Protein AF-A0A7J3DQ60-F1 (afdb_monomer_lite)

Secondary structure (DSSP, 8-state):
--HHHHHIIIIIITSHHHHHHHHHHS-HHHHHHHHHHHHHHHHHHHHHH-HHHHHHHHHTT--GGG--SHHHHHHHSPPP-TTTTGGGS-HHHHHGGGGGG------BPPTTSS-B-

Radius of gyration: 18.1 Å; chains: 1; bounding box: 34×35×48 Å

Structure (mmCIF, N/CA/C/O backbone):
data_AF-A0A7J3DQ60-F1
#
_entry.id   AF-A0A7J3DQ60-F1
#
loop_
_atom_site.group_PDB
_atom_site.id
_atom_site.type_symbol
_atom_site.label_atom_id
_atom_site.label_alt_id
_atom_site.label_comp_id
_atom_site.label_asym_id
_atom_site.label_entity_id
_atom_site.label_seq_id
_atom_site.pdbx_PDB_ins_code
_atom_site.Cartn_x
_atom_site.Cartn_y
_atom_site.Cartn_z
_atom_site.occupancy
_atom_site.B_iso_or_equiv
_atom_site.auth_seq_id
_atom_site.auth_comp_id
_atom_site.auth_asym_id
_atom_site.auth_atom_id
_atom_site.pdbx_PDB_model_num
ATOM 1 N N . MET A 1 1 ? -6.249 -5.459 -17.990 1.00 48.09 1 MET A N 1
ATOM 2 C CA . MET A 1 1 ? -4.781 -5.595 -17.837 1.00 48.09 1 MET A CA 1
ATOM 3 C C . MET A 1 1 ? -4.349 -7.059 -17.625 1.00 48.09 1 MET A C 1
ATOM 5 O O . MET A 1 1 ? -3.419 -7.307 -16.880 1.00 48.09 1 MET A O 1
ATOM 9 N N . HIS A 1 2 ? -4.971 -8.037 -18.306 1.00 51.03 2 HIS A N 1
ATOM 10 C CA . HIS A 1 2 ? -4.718 -9.472 -18.049 1.00 51.03 2 HIS A CA 1
ATOM 11 C C . HIS A 1 2 ? -3.780 -10.166 -19.053 1.00 51.03 2 HIS A C 1
ATOM 13 O O . HIS A 1 2 ? -3.148 -11.154 -18.706 1.00 51.03 2 HIS A O 1
ATOM 19 N N . LYS A 1 3 ? -3.661 -9.683 -20.300 1.00 46.00 3 LYS A N 1
ATOM 20 C CA . LYS A 1 3 ? -2.925 -10.419 -21.350 1.00 46.00 3 LYS A CA 1
ATOM 21 C C . LYS A 1 3 ? -1.410 -10.171 -21.349 1.00 46.00 3 LYS A C 1
ATOM 23 O O . LYS A 1 3 ? -0.644 -11.102 -21.561 1.00 46.00 3 LYS A O 1
ATOM 28 N N . ILE A 1 4 ? -0.972 -8.938 -21.074 1.00 52.66 4 ILE A N 1
ATOM 29 C CA . ILE A 1 4 ? 0.461 -8.581 -21.048 1.00 52.66 4 ILE A CA 1
ATOM 30 C C . ILE A 1 4 ? 1.143 -9.133 -19.784 1.00 52.66 4 ILE A C 1
ATOM 32 O O . ILE A 1 4 ? 2.265 -9.628 -19.868 1.00 52.66 4 ILE A O 1
ATOM 36 N N . SER A 1 5 ? 0.454 -9.137 -18.633 1.00 60.91 5 SER A N 1
ATOM 37 C CA . SER A 1 5 ? 0.991 -9.752 -17.410 1.00 60.91 5 SER A CA 1
ATOM 38 C C . SER A 1 5 ? 1.067 -11.277 -17.517 1.00 60.91 5 SER A C 1
ATOM 40 O O . SER A 1 5 ? 1.994 -11.865 -16.974 1.00 60.91 5 SER A O 1
ATOM 42 N N . ALA A 1 6 ? 0.171 -11.914 -18.280 1.00 65.62 6 ALA A N 1
ATOM 43 C CA . ALA A 1 6 ? 0.198 -13.359 -18.490 1.00 65.62 6 ALA A CA 1
ATOM 44 C C . ALA A 1 6 ? 1.451 -13.823 -19.246 1.00 65.62 6 ALA A C 1
ATOM 46 O O . ALA A 1 6 ? 2.029 -14.838 -18.883 1.00 65.62 6 ALA A O 1
ATOM 47 N N . ILE A 1 7 ? 1.918 -13.082 -20.257 1.00 70.62 7 ILE A N 1
ATOM 48 C CA . ILE A 1 7 ? 3.159 -13.432 -20.973 1.00 70.62 7 ILE A CA 1
ATOM 49 C C . ILE A 1 7 ? 4.368 -13.267 -20.048 1.00 70.62 7 ILE A C 1
ATOM 51 O O . ILE A 1 7 ? 5.217 -14.151 -19.977 1.00 70.62 7 ILE A O 1
ATOM 55 N N . PHE A 1 8 ? 4.424 -12.167 -19.296 1.00 77.25 8 PHE A N 1
ATOM 56 C CA . PHE A 1 8 ? 5.483 -11.931 -18.317 1.00 77.25 8 PHE A CA 1
ATOM 57 C C . PHE A 1 8 ? 5.534 -13.044 -17.257 1.00 77.25 8 PHE A C 1
ATOM 59 O O . PHE A 1 8 ? 6.582 -13.654 -17.033 1.00 77.25 8 PHE A O 1
ATOM 66 N N . GLN A 1 9 ? 4.381 -13.377 -16.679 1.00 79.00 9 GLN A N 1
ATOM 67 C CA . GLN A 1 9 ? 4.252 -14.420 -15.670 1.00 79.00 9 GLN A CA 1
ATOM 68 C C . GLN A 1 9 ? 4.607 -15.803 -16.232 1.00 79.00 9 GLN A C 1
ATOM 70 O O . GLN A 1 9 ? 5.423 -16.523 -15.659 1.00 79.00 9 GLN A O 1
ATOM 75 N N . ASN A 1 10 ? 4.043 -16.162 -17.386 1.00 84.75 10 ASN A N 1
ATOM 76 C CA . ASN A 1 10 ? 4.150 -17.511 -17.936 1.00 84.75 10 ASN A CA 1
ATOM 77 C C . ASN A 1 10 ? 5.476 -17.773 -18.652 1.00 84.75 10 ASN A C 1
ATOM 79 O O . ASN A 1 10 ? 5.830 -18.937 -18.839 1.00 84.75 10 ASN A O 1
ATOM 83 N N . PHE A 1 11 ? 6.216 -16.738 -19.059 1.00 86.50 11 PHE A N 1
ATOM 84 C CA . PHE A 1 11 ? 7.459 -16.903 -19.817 1.00 86.50 11 PHE A CA 1
ATOM 85 C C . PHE A 1 11 ? 8.722 -16.487 -19.057 1.00 86.50 11 PHE A C 1
ATOM 87 O O . PHE A 1 11 ? 9.756 -17.150 -19.201 1.00 86.50 11 PHE A O 1
ATOM 94 N N . ILE A 1 12 ? 8.660 -15.392 -18.290 1.00 85.62 12 ILE A N 1
ATOM 95 C CA . ILE A 1 12 ? 9.815 -14.837 -17.571 1.00 85.62 12 ILE A CA 1
ATOM 96 C C . ILE A 1 12 ? 9.841 -15.364 -16.138 1.00 85.62 12 ILE A C 1
ATOM 98 O O . ILE A 1 12 ? 10.838 -15.960 -15.741 1.00 85.62 12 ILE A O 1
ATOM 102 N N . ILE A 1 13 ? 8.750 -15.194 -15.384 1.00 88.94 13 ILE A N 1
ATOM 103 C CA . ILE A 1 13 ? 8.695 -15.573 -13.961 1.00 88.94 13 ILE A CA 1
ATOM 104 C C . ILE A 1 13 ? 8.625 -17.092 -13.766 1.00 88.94 13 ILE A C 1
ATOM 106 O O . ILE A 1 13 ? 9.232 -17.619 -12.838 1.00 88.94 13 ILE A O 1
ATOM 110 N N . SER A 1 14 ? 7.961 -17.814 -14.671 1.00 91.00 14 SER A N 1
ATOM 111 C CA . SER A 1 14 ? 7.824 -19.278 -14.621 1.00 91.00 14 SER A CA 1
ATOM 112 C C . SER A 1 14 ? 9.147 -20.052 -14.687 1.00 91.00 14 SER A C 1
ATOM 114 O O . SER A 1 14 ? 9.188 -21.227 -14.323 1.00 91.00 14 SER A O 1
ATOM 116 N N . ASN A 1 15 ? 10.234 -19.426 -15.151 1.00 95.31 15 ASN A N 1
ATOM 117 C CA . ASN A 1 15 ? 11.551 -20.045 -15.215 1.00 95.31 15 ASN A CA 1
ATOM 118 C C . ASN A 1 15 ? 12.548 -19.284 -14.323 1.00 95.31 15 ASN A C 1
ATOM 120 O O . ASN A 1 15 ? 12.871 -18.134 -14.624 1.00 95.31 15 ASN A O 1
ATOM 124 N N . PRO A 1 16 ? 13.134 -19.922 -13.293 1.00 94.06 16 PRO A N 1
ATOM 125 C CA . PRO A 1 16 ? 13.966 -19.228 -12.312 1.00 94.06 16 PRO A CA 1
ATOM 126 C C . PRO A 1 16 ? 15.223 -18.601 -12.925 1.00 94.06 16 PRO A C 1
ATOM 128 O O . PRO A 1 16 ? 15.628 -17.520 -12.508 1.00 94.06 16 PRO A O 1
ATOM 131 N N . LYS A 1 17 ? 15.824 -19.212 -13.957 1.00 95.62 17 LYS A N 1
ATOM 132 C CA . LYS A 1 17 ? 16.999 -18.631 -14.630 1.00 95.62 17 LYS A CA 1
ATOM 133 C C . LYS A 1 17 ? 16.633 -17.343 -15.366 1.00 95.62 17 LYS A C 1
ATOM 135 O O . LYS A 1 17 ? 17.369 -16.364 -15.280 1.00 95.62 17 LYS A O 1
ATOM 140 N N . ARG A 1 18 ? 15.490 -17.335 -16.060 1.00 94.62 18 ARG A N 1
ATOM 141 C CA . ARG A 1 18 ? 14.984 -16.148 -16.768 1.00 94.62 18 ARG A CA 1
ATOM 142 C C . ARG A 1 18 ? 14.557 -15.061 -15.797 1.00 94.62 18 ARG A C 1
ATOM 144 O O . ARG A 1 18 ? 14.910 -13.910 -16.020 1.00 94.62 18 ARG A O 1
ATOM 151 N N . ALA A 1 19 ? 13.867 -15.428 -14.719 1.00 93.56 19 ALA A N 1
ATOM 152 C CA . ALA A 1 19 ? 13.474 -14.503 -13.668 1.00 93.56 19 ALA A CA 1
ATOM 153 C C . ALA A 1 19 ? 14.705 -13.832 -13.048 1.00 93.56 19 ALA A C 1
ATOM 155 O O . ALA A 1 19 ? 14.799 -12.612 -13.055 1.00 93.56 19 ALA A O 1
ATOM 156 N N . ILE A 1 20 ? 15.698 -14.608 -12.599 1.00 94.88 20 ILE A N 1
ATOM 157 C CA . ILE A 1 20 ? 16.928 -14.064 -12.004 1.00 94.88 20 ILE A CA 1
ATOM 158 C C . ILE A 1 20 ? 17.661 -13.151 -12.988 1.00 94.88 20 ILE A C 1
ATOM 160 O O . ILE A 1 20 ? 18.091 -12.065 -12.601 1.00 94.88 20 ILE A O 1
ATOM 164 N N . TRP A 1 21 ? 17.804 -13.575 -14.246 1.00 95.38 21 TRP A N 1
ATOM 165 C CA . TRP A 1 21 ? 18.428 -12.752 -15.279 1.00 95.38 21 TRP A CA 1
ATOM 166 C C . TRP A 1 21 ? 17.668 -11.435 -15.468 1.00 95.38 21 TRP A C 1
ATOM 168 O O . TRP A 1 21 ? 18.258 -10.370 -15.339 1.00 95.38 21 TRP A O 1
ATOM 178 N N . PHE A 1 22 ? 16.350 -11.495 -15.660 1.00 93.56 22 PHE A N 1
ATOM 179 C CA . PHE A 1 22 ? 15.498 -10.321 -15.829 1.00 93.56 22 PHE A CA 1
ATOM 180 C C . PHE A 1 22 ? 15.605 -9.357 -14.642 1.00 93.56 22 PHE A C 1
ATOM 182 O O . PHE A 1 22 ? 15.833 -8.164 -14.837 1.00 93.56 22 PHE A O 1
ATOM 189 N N . MET A 1 23 ? 15.507 -9.878 -13.413 1.00 92.62 23 MET A N 1
ATOM 190 C CA . MET A 1 23 ? 15.595 -9.077 -12.190 1.00 92.62 23 MET A CA 1
ATOM 191 C C . MET A 1 23 ? 16.942 -8.351 -12.073 1.00 92.62 23 MET A C 1
ATOM 193 O O . MET A 1 23 ? 16.979 -7.200 -11.649 1.00 92.62 23 MET A O 1
ATOM 197 N N . LYS A 1 24 ? 18.042 -9.003 -12.472 1.00 94.44 24 LYS A N 1
ATOM 198 C CA . LYS A 1 24 ? 19.400 -8.439 -12.404 1.00 94.44 24 LYS A CA 1
ATOM 199 C C . LYS A 1 24 ? 19.743 -7.507 -13.564 1.00 94.44 24 LYS A C 1
ATOM 201 O O . LYS A 1 24 ? 20.577 -6.625 -13.397 1.00 94.44 24 LYS A O 1
ATOM 206 N N . SER A 1 25 ? 19.158 -7.727 -14.738 1.00 95.00 25 SER A N 1
ATOM 207 C CA . SER A 1 25 ? 19.510 -6.994 -15.958 1.00 95.00 25 SER A CA 1
ATOM 208 C C . SER A 1 25 ? 18.738 -5.691 -16.133 1.00 95.00 25 SER A C 1
ATOM 210 O O . SER A 1 25 ? 19.174 -4.833 -16.898 1.00 95.00 25 SER A O 1
ATOM 212 N N . MET A 1 26 ? 17.604 -5.524 -15.452 1.00 94.75 26 MET A N 1
ATOM 213 C CA . MET A 1 26 ? 16.827 -4.294 -15.556 1.00 94.75 26 MET A CA 1
ATOM 214 C C . MET A 1 26 ? 17.475 -3.144 -14.772 1.00 94.75 26 MET A C 1
ATOM 216 O O . MET A 1 26 ? 17.825 -3.325 -13.603 1.00 94.75 26 MET A O 1
ATOM 220 N N . PRO A 1 27 ? 17.604 -1.946 -15.372 1.00 96.56 27 PRO A N 1
ATOM 221 C CA . PRO A 1 27 ? 18.167 -0.787 -14.688 1.00 96.56 27 PRO A CA 1
ATOM 222 C C . PRO A 1 27 ? 17.243 -0.302 -13.562 1.00 96.56 27 PRO A C 1
ATOM 224 O O . PRO A 1 27 ? 16.027 -0.489 -13.617 1.00 96.56 27 PRO A O 1
ATOM 227 N N . ALA A 1 28 ? 17.798 0.400 -12.571 1.00 95.56 28 ALA A N 1
ATOM 228 C CA . ALA A 1 28 ? 17.032 0.945 -11.444 1.00 95.56 28 ALA A CA 1
ATOM 229 C C . ALA A 1 28 ? 15.825 1.797 -11.888 1.00 95.56 28 ALA A C 1
ATOM 231 O O . ALA A 1 28 ? 14.725 1.637 -11.364 1.00 95.56 28 ALA A O 1
ATOM 232 N N . SER A 1 29 ? 15.991 2.615 -12.932 1.00 96.88 29 SER A N 1
ATOM 233 C CA . SER A 1 29 ? 14.930 3.468 -13.487 1.00 96.88 29 SER A CA 1
ATOM 234 C C . SER A 1 29 ? 13.713 2.688 -14.000 1.00 96.88 29 SER A C 1
ATOM 236 O O . SER A 1 29 ? 12.583 3.179 -13.935 1.00 96.88 29 SER A O 1
ATOM 238 N N . PHE A 1 30 ? 13.913 1.457 -14.485 1.00 95.25 30 PHE A N 1
ATOM 239 C CA . PHE A 1 30 ? 12.812 0.575 -14.863 1.00 95.25 30 PHE A CA 1
ATOM 240 C C . PHE A 1 30 ? 11.972 0.216 -13.633 1.00 95.25 30 PHE A C 1
ATOM 242 O O . PHE A 1 30 ? 10.750 0.375 -13.661 1.00 95.25 30 PHE A O 1
ATOM 249 N N . TRP A 1 31 ? 12.624 -0.207 -12.548 1.00 93.81 31 TRP A N 1
ATOM 250 C CA . TRP A 1 31 ? 11.966 -0.583 -11.296 1.00 93.81 31 TRP A CA 1
ATOM 251 C C . TRP A 1 31 ? 11.281 0.596 -10.624 1.00 93.81 31 TRP A C 1
ATOM 253 O O . TRP A 1 31 ? 10.141 0.464 -10.195 1.00 93.81 31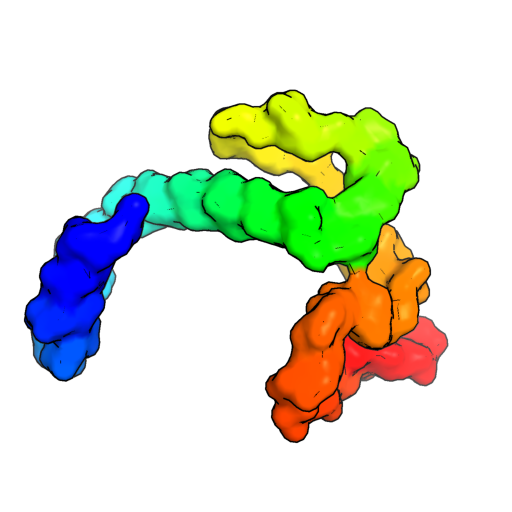 TRP A O 1
ATOM 263 N N . GLU A 1 32 ? 11.910 1.768 -10.609 1.00 95.75 32 GLU A N 1
ATOM 264 C CA . GLU A 1 32 ? 11.291 2.992 -10.098 1.00 95.75 32 GLU A CA 1
ATOM 265 C C . GLU A 1 32 ? 9.984 3.303 -10.827 1.00 95.75 32 GLU A C 1
ATOM 267 O O . GLU A 1 32 ? 8.967 3.582 -10.192 1.00 95.75 32 GLU A O 1
ATOM 272 N N . LYS A 1 33 ? 9.968 3.194 -12.161 1.00 94.88 33 LYS A N 1
ATOM 273 C CA . LYS A 1 33 ? 8.749 3.405 -12.948 1.00 94.88 33 LYS A CA 1
ATOM 274 C C . LYS A 1 33 ? 7.661 2.384 -12.606 1.00 94.88 33 LYS A C 1
ATOM 276 O O . LYS A 1 33 ? 6.500 2.774 -12.471 1.00 94.88 33 LYS A O 1
ATOM 281 N N . GLN A 1 34 ? 8.014 1.104 -12.454 1.00 93.56 34 GLN A N 1
ATOM 282 C CA . GLN A 1 34 ? 7.046 0.079 -12.044 1.00 93.56 34 GLN A CA 1
ATOM 283 C C . GLN A 1 34 ? 6.525 0.329 -10.625 1.00 93.56 34 GLN A C 1
ATOM 285 O O . GLN A 1 34 ? 5.319 0.264 -10.409 1.00 93.56 34 GLN A O 1
ATOM 290 N N . ASN A 1 35 ? 7.397 0.702 -9.687 1.00 94.56 35 ASN A N 1
ATOM 291 C CA . ASN A 1 35 ? 7.039 0.979 -8.297 1.00 94.56 35 ASN A CA 1
ATOM 292 C C . ASN A 1 35 ? 6.066 2.155 -8.183 1.00 94.56 35 ASN A C 1
ATOM 294 O O . ASN A 1 35 ? 5.077 2.058 -7.464 1.00 94.56 35 ASN A O 1
ATOM 298 N N . LYS A 1 36 ? 6.293 3.244 -8.931 1.00 96.81 36 LYS A N 1
ATOM 299 C CA . LYS A 1 36 ? 5.375 4.396 -8.957 1.00 96.81 36 LYS A CA 1
ATOM 300 C C . LYS A 1 36 ? 3.982 4.004 -9.459 1.00 96.81 36 LYS A C 1
ATOM 302 O O . LYS A 1 36 ? 2.981 4.445 -8.903 1.00 96.81 36 LYS A O 1
ATOM 307 N N . LYS A 1 37 ? 3.913 3.150 -10.487 1.00 95.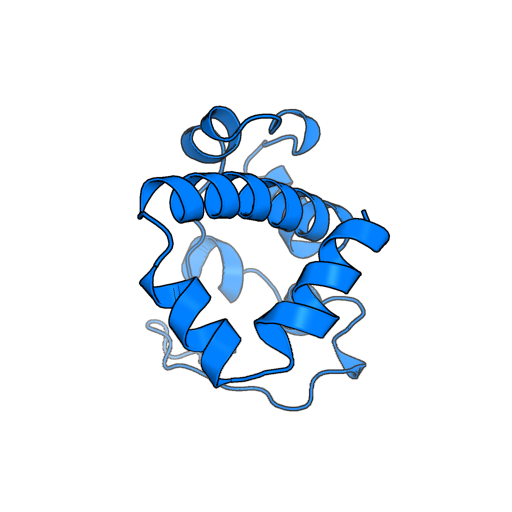94 37 LYS A N 1
ATOM 308 C CA . LYS A 1 37 ? 2.642 2.626 -11.005 1.00 95.94 37 LYS A CA 1
ATOM 309 C C . LYS A 1 37 ? 1.952 1.722 -9.982 1.00 95.94 37 LYS A C 1
ATOM 311 O O . LYS A 1 37 ? 0.770 1.908 -9.712 1.00 95.94 37 LYS A O 1
ATOM 316 N N . LEU A 1 38 ? 2.704 0.792 -9.393 1.00 95.62 38 LEU A N 1
ATOM 317 C CA . LEU A 1 38 ? 2.199 -0.149 -8.399 1.00 95.62 38 LEU A CA 1
ATOM 318 C C . LEU A 1 38 ? 1.678 0.569 -7.149 1.00 95.62 38 LEU A C 1
ATOM 320 O O . LEU A 1 38 ? 0.617 0.215 -6.652 1.00 95.62 38 LEU A O 1
ATOM 324 N N . ALA A 1 39 ? 2.371 1.607 -6.674 1.00 96.38 39 ALA A N 1
ATOM 325 C CA . ALA A 1 39 ? 1.941 2.394 -5.520 1.00 96.38 39 ALA A CA 1
ATOM 326 C C . ALA A 1 39 ? 0.540 2.998 -5.719 1.00 96.38 39 ALA A C 1
ATOM 328 O O . ALA A 1 39 ? -0.305 2.899 -4.831 1.00 96.38 39 ALA A O 1
ATOM 329 N N . LEU A 1 40 ? 0.264 3.565 -6.899 1.00 97.50 40 LEU A N 1
ATOM 330 C CA . LEU A 1 40 ? -1.054 4.117 -7.230 1.00 97.50 40 LEU A CA 1
ATOM 331 C C . LEU A 1 40 ? -2.126 3.030 -7.382 1.00 97.50 40 LEU A C 1
ATOM 333 O O . LEU A 1 40 ? -3.262 3.224 -6.951 1.00 97.50 40 LEU A O 1
ATOM 337 N N . GLU A 1 41 ? -1.778 1.889 -7.983 1.00 96.25 41 GLU A N 1
ATOM 338 C CA . GLU A 1 41 ? -2.690 0.748 -8.129 1.00 96.25 41 GLU A CA 1
ATOM 339 C C . GLU A 1 41 ? -3.097 0.183 -6.763 1.00 96.25 41 GLU A C 1
ATOM 341 O O . GLU A 1 41 ? -4.291 0.078 -6.484 1.00 96.25 41 GLU A O 1
ATOM 346 N N . VAL A 1 42 ? -2.124 -0.081 -5.887 1.00 95.25 42 VAL A N 1
ATOM 347 C CA . VAL A 1 42 ? -2.359 -0.580 -4.525 1.00 95.25 42 VAL A CA 1
ATOM 348 C C . VAL A 1 42 ? -3.125 0.441 -3.691 1.00 95.25 42 VAL A C 1
ATOM 350 O O . VAL A 1 42 ? -4.043 0.068 -2.969 1.00 95.25 42 VAL A O 1
ATOM 353 N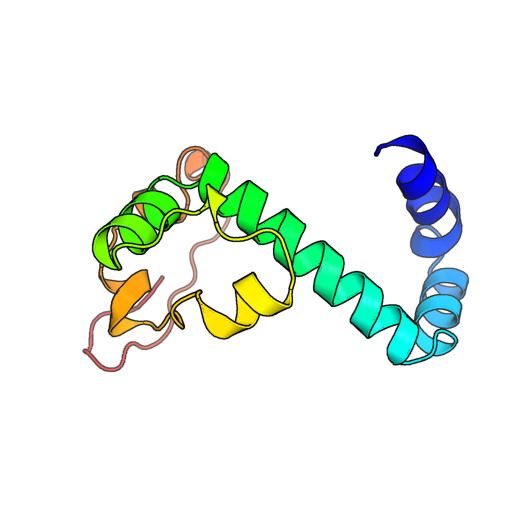 N . PHE A 1 43 ? -2.815 1.735 -3.808 1.00 96.50 43 PHE A N 1
ATOM 354 C CA . PHE A 1 43 ? -3.581 2.783 -3.130 1.00 96.50 43 PHE A CA 1
ATOM 355 C C . PHE A 1 43 ? -5.053 2.775 -3.539 1.00 96.50 43 PHE A C 1
ATOM 357 O O . PHE A 1 43 ? -5.948 2.838 -2.693 1.00 96.50 43 PHE A O 1
ATOM 364 N N . LYS A 1 44 ? -5.316 2.685 -4.845 1.00 95.19 44 LYS A N 1
ATOM 365 C CA . LYS A 1 44 ? -6.678 2.629 -5.366 1.00 95.19 44 LYS A CA 1
ATOM 366 C C . LYS A 1 44 ? -7.399 1.378 -4.871 1.00 95.19 44 LYS A C 1
ATOM 368 O O . LYS A 1 44 ? -8.533 1.481 -4.421 1.00 95.19 44 LYS A O 1
ATOM 373 N N . GLU A 1 45 ? -6.745 0.224 -4.911 1.00 92.75 45 GLU A N 1
ATOM 374 C CA . GLU A 1 45 ? -7.311 -1.027 -4.406 1.00 92.75 45 GLU A CA 1
ATOM 375 C C . GLU A 1 45 ? -7.623 -0.939 -2.905 1.00 92.75 45 GLU A C 1
ATOM 377 O O . GLU A 1 45 ? -8.745 -1.220 -2.485 1.00 92.75 45 GLU A O 1
ATOM 382 N N . ALA A 1 46 ? -6.672 -0.460 -2.101 1.00 91.62 46 ALA A N 1
ATOM 383 C CA . ALA A 1 46 ? -6.824 -0.303 -0.659 1.00 91.62 46 ALA A CA 1
ATOM 384 C C . ALA A 1 46 ? -7.973 0.652 -0.308 1.00 91.62 46 ALA A C 1
ATOM 386 O O . ALA A 1 46 ? -8.830 0.322 0.506 1.00 91.62 46 ALA A O 1
ATOM 387 N N . THR A 1 47 ? -8.052 1.812 -0.960 1.00 93.38 47 THR A N 1
ATOM 388 C CA . THR A 1 47 ? -9.126 2.787 -0.712 1.00 93.38 47 THR A CA 1
ATOM 389 C C . THR A 1 47 ? -10.477 2.365 -1.274 1.00 93.38 47 THR A C 1
ATOM 391 O O . THR A 1 47 ? -11.492 2.909 -0.852 1.00 93.38 47 THR A O 1
ATOM 394 N N . GLN A 1 48 ? -10.535 1.397 -2.188 1.00 90.75 48 GLN A N 1
ATOM 395 C CA . GLN A 1 48 ? -11.788 0.821 -2.677 1.00 90.75 48 GLN A CA 1
ATOM 396 C C . GLN A 1 48 ? -12.287 -0.313 -1.780 1.00 90.75 48 GLN A C 1
ATOM 398 O O . GLN A 1 48 ? -13.481 -0.347 -1.471 1.00 90.75 48 GLN A O 1
ATOM 403 N N . ASN A 1 49 ? -11.384 -1.176 -1.316 1.00 87.44 49 ASN A N 1
ATOM 404 C CA . ASN A 1 49 ? -11.737 -2.454 -0.698 1.00 87.44 49 ASN A CA 1
ATOM 405 C C . ASN A 1 49 ? -11.553 -2.491 0.825 1.00 87.44 49 ASN A C 1
ATOM 407 O O . ASN A 1 49 ? -12.167 -3.326 1.474 1.00 87.44 49 ASN A O 1
ATOM 411 N N . SER A 1 50 ? -10.761 -1.593 1.419 1.00 89.50 50 SER A N 1
ATOM 412 C CA . SER A 1 50 ? -10.554 -1.546 2.872 1.00 89.50 50 SER A CA 1
ATOM 413 C C . SER A 1 50 ? -11.372 -0.416 3.510 1.00 89.50 50 SER A C 1
ATOM 415 O O . SER A 1 50 ? -11.075 0.765 3.283 1.00 89.50 50 SER A O 1
ATOM 417 N N . PRO A 1 51 ? -12.382 -0.734 4.344 1.00 89.31 51 PRO A N 1
ATOM 418 C CA . PRO A 1 51 ? -13.106 0.267 5.128 1.00 89.31 51 PRO A CA 1
ATOM 419 C C . PRO A 1 51 ? -12.173 1.094 6.020 1.00 89.31 51 PRO A C 1
ATOM 421 O O . PRO A 1 51 ? -12.351 2.303 6.155 1.00 89.31 51 PRO A O 1
ATOM 424 N N . THR A 1 52 ? -11.127 0.462 6.548 1.00 94.56 52 THR A N 1
ATOM 425 C CA . THR A 1 52 ? -10.156 1.081 7.452 1.00 94.56 52 THR A CA 1
ATOM 426 C C . THR A 1 52 ? -9.316 2.160 6.774 1.00 94.56 52 THR A C 1
ATOM 428 O O . THR A 1 52 ? -9.151 3.249 7.326 1.00 94.56 52 THR A O 1
ATOM 431 N N . TYR A 1 53 ? -8.840 1.932 5.543 1.00 94.94 53 TYR A N 1
ATOM 432 C CA . TYR A 1 53 ? -8.145 2.988 4.797 1.00 94.94 53 TYR A CA 1
ATOM 433 C C . TYR A 1 53 ? -9.080 4.146 4.421 1.00 94.94 53 TYR A C 1
ATOM 435 O O . TYR A 1 53 ? -8.656 5.302 4.472 1.00 94.94 53 TYR A O 1
ATOM 443 N N . LYS A 1 54 ? -10.353 3.871 4.098 1.00 93.12 54 LYS A N 1
ATOM 444 C CA . LYS A 1 54 ? -11.349 4.927 3.832 1.00 93.12 54 LYS A CA 1
ATOM 445 C C . LYS A 1 54 ? -11.586 5.796 5.066 1.00 93.12 54 LYS A C 1
ATOM 447 O O . LYS A 1 54 ? -11.550 7.021 4.965 1.00 93.12 54 LYS A O 1
ATOM 452 N N . ASP A 1 55 ? -11.812 5.170 6.219 1.00 95.38 55 ASP A N 1
ATOM 453 C CA . ASP A 1 55 ? -12.042 5.877 7.478 1.00 95.38 55 ASP A CA 1
ATOM 454 C C . ASP A 1 55 ? -10.810 6.687 7.908 1.00 95.38 55 ASP A C 1
ATOM 456 O O . ASP A 1 55 ? -10.927 7.866 8.244 1.00 95.38 55 ASP A O 1
ATOM 460 N N . PHE A 1 56 ? -9.610 6.109 7.792 1.00 97.19 56 PHE A N 1
ATOM 461 C CA . PHE A 1 56 ? -8.365 6.811 8.096 1.00 97.19 56 PHE A CA 1
ATOM 462 C C . PHE A 1 56 ? -8.175 8.068 7.241 1.00 97.19 56 PHE A C 1
ATOM 464 O O . PHE A 1 56 ? -7.911 9.138 7.787 1.00 97.19 56 PHE A O 1
ATOM 471 N N . LEU A 1 57 ? -8.351 7.974 5.919 1.00 96.88 57 LEU A N 1
ATOM 472 C CA . LEU A 1 57 ? -8.213 9.135 5.034 1.00 96.88 57 LEU A CA 1
ATOM 473 C C . LEU A 1 57 ? -9.287 10.189 5.310 1.00 96.88 57 LEU A C 1
ATOM 475 O O . LEU A 1 57 ? -8.975 11.379 5.354 1.00 96.88 57 LEU A O 1
ATOM 479 N N . LYS A 1 58 ? -10.523 9.765 5.598 1.00 96.38 58 LYS A N 1
ATOM 480 C CA . LYS A 1 58 ? -11.605 10.669 5.999 1.00 96.38 58 LYS A CA 1
ATOM 481 C C . LYS A 1 58 ? -11.264 11.428 7.285 1.00 96.38 58 LYS A C 1
ATOM 483 O O . LYS A 1 58 ? -11.434 12.642 7.323 1.00 96.38 58 LYS A O 1
ATOM 488 N N . LYS A 1 59 ? -10.731 10.750 8.310 1.00 96.50 59 LYS A N 1
ATOM 489 C CA . LYS A 1 59 ? -10.261 11.377 9.565 1.00 96.50 59 LYS A CA 1
ATOM 490 C C . LYS A 1 59 ? -9.129 12.384 9.339 1.00 96.50 59 LYS A C 1
ATOM 492 O O . LYS A 1 59 ? -8.993 13.327 10.111 1.00 96.50 59 LYS A O 1
ATOM 497 N N . GLN A 1 60 ? -8.335 12.195 8.287 1.00 96.44 60 GLN A N 1
ATOM 498 C CA . GLN A 1 60 ? -7.273 13.115 7.869 1.00 96.44 60 GLN A CA 1
ATOM 499 C C . GLN A 1 60 ? -7.756 14.182 6.867 1.00 96.44 60 GLN A C 1
ATOM 501 O O . GLN A 1 60 ? -6.945 14.963 6.381 1.00 96.44 60 GLN A O 1
ATOM 506 N N . ASN A 1 61 ? -9.062 14.250 6.577 1.00 96.75 61 ASN A N 1
ATOM 507 C CA . ASN A 1 61 ? -9.677 15.160 5.602 1.00 96.75 61 ASN A CA 1
ATOM 508 C C . ASN A 1 61 ? -9.104 15.032 4.179 1.00 96.75 61 ASN A C 1
ATOM 510 O O . ASN A 1 61 ? -8.972 16.021 3.460 1.00 96.75 61 ASN A O 1
ATOM 514 N N . ILE A 1 62 ? -8.770 13.809 3.765 1.00 97.00 62 ILE A N 1
ATOM 515 C CA . ILE A 1 62 ? -8.226 13.519 2.436 1.00 97.00 62 ILE A CA 1
ATOM 516 C C . ILE A 1 62 ? -9.268 12.777 1.609 1.00 97.00 62 ILE A C 1
ATOM 518 O O . ILE A 1 62 ? -9.731 11.704 1.993 1.00 97.00 62 ILE A O 1
ATOM 522 N N . ASP A 1 63 ? -9.595 13.333 0.442 1.00 95.56 63 ASP A N 1
ATOM 523 C CA . ASP A 1 63 ? -10.404 12.657 -0.569 1.00 95.56 63 ASP A CA 1
ATOM 524 C C . ASP A 1 63 ? -9.505 11.776 -1.462 1.00 95.56 63 ASP A C 1
ATOM 526 O O . ASP A 1 63 ? -8.671 12.314 -2.205 1.00 95.56 63 ASP A O 1
ATOM 530 N N . PRO A 1 64 ? -9.674 10.437 -1.450 1.00 95.50 64 PRO A N 1
ATOM 531 C CA . PRO A 1 64 ? -8.897 9.526 -2.288 1.00 95.50 64 PRO A CA 1
ATOM 532 C C . PRO A 1 64 ? -8.975 9.837 -3.788 1.00 95.50 64 PRO A C 1
ATOM 534 O O . PRO A 1 64 ? -8.029 9.546 -4.518 1.00 95.50 64 PRO A O 1
ATOM 537 N N . GLN A 1 65 ? -10.066 10.447 -4.268 1.00 95.12 65 GLN A N 1
ATOM 538 C CA . GLN A 1 65 ? -10.234 10.781 -5.688 1.00 95.12 65 GLN A CA 1
ATOM 539 C C . GLN A 1 65 ? -9.280 11.887 -6.164 1.00 95.12 65 GLN A C 1
ATOM 541 O O . GLN A 1 65 ? -9.073 12.064 -7.370 1.00 95.12 65 GLN A O 1
ATOM 546 N N . THR A 1 66 ? -8.680 12.624 -5.228 1.00 96.12 66 THR A N 1
ATOM 547 C CA . THR A 1 66 ? -7.712 13.691 -5.514 1.00 96.12 66 THR A CA 1
ATOM 548 C C . THR A 1 66 ? -6.285 13.183 -5.716 1.00 96.12 66 THR A C 1
ATOM 550 O O . THR A 1 66 ? -5.417 13.976 -6.084 1.00 96.12 66 THR A O 1
ATOM 553 N N . ILE A 1 67 ? -6.040 11.886 -5.498 1.00 97.31 67 ILE A N 1
ATOM 554 C CA . ILE A 1 67 ? -4.732 11.246 -5.648 1.00 97.31 67 ILE A CA 1
ATOM 555 C C . ILE A 1 67 ? -4.668 10.563 -7.013 1.00 97.31 67 ILE A C 1
ATOM 557 O O . ILE A 1 67 ? -5.115 9.428 -7.180 1.00 97.31 67 ILE A O 1
ATOM 561 N N . LYS A 1 68 ? -4.161 11.281 -8.021 1.00 95.94 68 LYS A N 1
ATOM 562 C CA . LYS A 1 68 ? -4.137 10.811 -9.417 1.00 95.94 68 LYS A CA 1
ATOM 563 C C . LYS A 1 68 ? -2.726 10.551 -9.921 1.00 95.94 68 LYS A C 1
ATOM 565 O O . LYS A 1 68 ? -2.543 9.680 -10.772 1.00 95.94 68 LYS A O 1
ATOM 570 N N . THR A 1 69 ? -1.746 11.291 -9.413 1.00 97.88 69 THR A N 1
ATOM 571 C CA . THR A 1 69 ? -0.341 11.148 -9.798 1.00 97.88 69 THR A CA 1
ATOM 572 C C . THR A 1 69 ? 0.517 10.656 -8.640 1.00 97.88 69 THR A C 1
ATOM 574 O O . THR A 1 69 ? 0.097 10.630 -7.481 1.00 97.88 69 THR A O 1
ATOM 577 N N . ILE A 1 70 ? 1.749 10.252 -8.951 1.00 97.56 70 ILE A N 1
ATOM 578 C CA . ILE A 1 70 ? 2.702 9.867 -7.912 1.00 97.56 70 ILE A CA 1
ATOM 579 C C . ILE A 1 70 ? 3.084 11.066 -7.035 1.00 97.56 70 ILE A C 1
ATOM 581 O O . ILE A 1 70 ? 3.321 10.901 -5.845 1.00 97.56 70 ILE A O 1
ATOM 585 N N . GLU A 1 71 ? 3.085 12.273 -7.595 1.00 97.88 71 GLU A N 1
ATOM 586 C CA . GLU A 1 71 ? 3.326 13.508 -6.854 1.00 97.88 71 GLU A CA 1
ATOM 587 C C . GLU A 1 71 ? 2.194 13.758 -5.850 1.00 97.88 71 GLU A C 1
ATOM 589 O O . GLU A 1 71 ? 2.476 14.044 -4.688 1.00 97.88 71 GLU A O 1
ATOM 594 N N . ASP A 1 72 ? 0.930 13.551 -6.247 1.00 97.69 72 ASP A N 1
ATOM 595 C CA . ASP A 1 72 ? -0.201 13.600 -5.313 1.00 97.69 72 ASP A CA 1
ATOM 596 C C . ASP A 1 72 ? -0.023 12.584 -4.181 1.00 97.69 72 ASP A C 1
ATOM 598 O O . ASP A 1 72 ? -0.184 12.921 -3.009 1.00 97.69 72 ASP A O 1
ATOM 602 N N . PHE A 1 73 ? 0.332 11.343 -4.532 1.00 97.06 73 PHE A N 1
ATOM 603 C CA . PHE A 1 73 ? 0.553 10.265 -3.572 1.00 97.06 73 PHE A CA 1
ATOM 604 C C . PHE A 1 73 ? 1.633 10.647 -2.552 1.00 97.06 73 PHE A C 1
ATOM 606 O O . PHE A 1 73 ? 1.449 10.447 -1.356 1.00 97.06 73 PHE A O 1
ATOM 613 N N . GLN A 1 74 ? 2.742 11.228 -3.009 1.00 95.94 74 GLN A N 1
ATOM 614 C CA . GLN A 1 74 ? 3.869 11.598 -2.153 1.00 95.94 74 GLN A CA 1
ATOM 615 C C . GLN A 1 74 ? 3.592 12.824 -1.279 1.00 95.94 74 GLN A C 1
ATOM 617 O O . GLN A 1 74 ? 4.079 12.884 -0.154 1.00 95.94 74 GLN A O 1
ATOM 622 N N . GLN A 1 75 ? 2.854 13.809 -1.791 1.00 96.44 75 GLN A N 1
ATOM 623 C CA . GLN A 1 75 ? 2.664 15.090 -1.107 1.00 96.44 75 GLN A CA 1
ATOM 624 C C . GLN A 1 75 ? 1.437 15.114 -0.197 1.00 96.44 75 GLN A C 1
ATOM 626 O O . GLN A 1 75 ? 1.444 15.812 0.814 1.00 96.44 75 GLN A O 1
ATOM 631 N N . LYS A 1 76 ? 0.369 14.400 -0.570 1.00 96.00 76 LYS A N 1
ATOM 632 C CA . LYS A 1 76 ? -0.934 14.516 0.096 1.00 96.00 76 LYS A CA 1
ATOM 633 C C . LYS A 1 76 ? -1.215 13.377 1.064 1.00 96.00 76 LYS A C 1
ATOM 635 O O . LYS A 1 76 ? -1.995 13.581 1.988 1.00 96.00 76 LYS A O 1
ATOM 640 N N . LEU A 1 77 ? -0.642 12.186 0.863 1.00 96.56 77 LEU A N 1
ATOM 641 C CA . LEU A 1 77 ? -0.960 11.054 1.729 1.00 96.56 77 LEU A CA 1
ATOM 642 C C . LEU A 1 77 ? -0.255 11.153 3.086 1.00 96.56 77 LEU A C 1
ATOM 644 O O . LEU A 1 77 ? 0.942 11.441 3.148 1.00 96.56 77 LEU A O 1
ATOM 648 N N . PRO A 1 78 ? -0.970 10.862 4.184 1.00 95.25 78 PRO A N 1
ATOM 649 C CA . PRO A 1 78 ? -0.393 10.894 5.508 1.00 95.25 78 PRO A CA 1
ATOM 650 C C . PRO A 1 78 ? 0.407 9.612 5.743 1.00 95.25 78 PRO A C 1
ATOM 652 O O . PRO A 1 78 ? -0.008 8.510 5.375 1.00 95.25 78 PRO A O 1
ATOM 655 N N . ILE A 1 79 ? 1.551 9.748 6.408 1.00 95.88 79 ILE A N 1
ATOM 656 C CA . ILE A 1 79 ? 2.384 8.604 6.780 1.00 95.88 79 ILE A CA 1
ATOM 657 C C . ILE A 1 79 ? 1.669 7.800 7.871 1.00 95.88 79 ILE A C 1
ATOM 659 O O . ILE A 1 79 ? 1.294 8.333 8.919 1.00 95.88 79 ILE A O 1
ATOM 663 N N . THR A 1 80 ? 1.500 6.498 7.648 1.00 94.50 80 THR A N 1
ATOM 664 C CA . THR A 1 80 ? 0.945 5.578 8.646 1.00 94.50 80 THR A CA 1
ATOM 665 C C . THR A 1 80 ? 2.006 5.142 9.652 1.00 94.50 80 THR A C 1
ATOM 667 O O . THR A 1 80 ? 3.173 4.947 9.323 1.00 94.50 80 THR A O 1
ATOM 670 N N . SER A 1 81 ? 1.582 4.918 10.886 1.00 92.50 81 SER A N 1
ATOM 671 C CA . SER A 1 81 ? 2.386 4.459 12.012 1.00 92.50 81 SER A CA 1
ATOM 672 C C . SER A 1 81 ? 1.554 3.512 12.876 1.00 92.50 81 SER A C 1
ATOM 674 O O . SER A 1 81 ? 0.325 3.465 12.762 1.00 92.50 81 SER A O 1
ATOM 676 N N . LYS A 1 82 ? 2.204 2.804 13.809 1.00 88.69 82 LYS A N 1
ATOM 677 C CA . LYS A 1 82 ? 1.491 1.988 14.806 1.00 88.69 82 LYS A CA 1
ATOM 678 C C . LYS A 1 82 ? 0.443 2.821 15.556 1.00 88.69 82 LYS A C 1
ATOM 680 O O . LYS A 1 82 ? -0.687 2.378 15.702 1.00 88.69 82 LYS A O 1
ATOM 685 N N . LYS A 1 83 ? 0.801 4.051 15.947 1.00 89.56 83 LYS A N 1
ATOM 686 C CA . LYS A 1 83 ? -0.037 4.936 16.766 1.00 89.56 83 LYS A CA 1
ATOM 687 C C . LYS A 1 83 ? -1.226 5.524 16.007 1.00 89.56 83 LYS A C 1
ATOM 689 O O . LYS A 1 83 ? -2.321 5.537 16.551 1.00 89.56 83 LYS A O 1
ATOM 694 N N . ASN A 1 84 ? -1.023 6.054 14.799 1.00 92.88 84 ASN A N 1
ATOM 695 C CA . ASN A 1 84 ? -2.082 6.772 14.068 1.00 92.88 84 ASN A CA 1
ATOM 696 C C . ASN A 1 84 ? -2.958 5.873 13.180 1.00 92.88 84 ASN A C 1
ATOM 698 O O . ASN A 1 84 ? -3.974 6.352 12.684 1.00 92.88 84 ASN A O 1
ATOM 702 N N . PHE A 1 85 ? -2.570 4.612 12.971 1.00 93.25 85 PHE A N 1
ATOM 703 C CA . PHE A 1 85 ? -3.294 3.688 12.105 1.00 93.25 85 PHE A CA 1
ATOM 704 C C . PHE A 1 85 ? -3.534 2.344 12.792 1.00 93.25 85 PHE A C 1
ATOM 706 O O . PHE A 1 85 ? -4.632 2.120 13.273 1.00 93.25 85 PHE A O 1
ATOM 713 N N . ILE A 1 86 ? -2.523 1.477 12.910 1.00 90.69 86 ILE A N 1
ATOM 714 C CA . ILE A 1 86 ? -2.736 0.065 13.293 1.00 90.69 86 ILE A CA 1
ATOM 715 C C . ILE A 1 86 ? -3.442 -0.077 14.654 1.00 90.69 86 ILE A C 1
ATOM 717 O O . ILE A 1 86 ? -4.379 -0.850 14.782 1.00 90.69 86 ILE A O 1
ATOM 721 N N . GLN A 1 87 ? -3.046 0.706 15.661 1.00 90.06 87 GLN A N 1
ATOM 722 C CA . GLN A 1 87 ? -3.641 0.661 17.006 1.00 90.06 87 GLN A CA 1
ATOM 723 C C . GLN A 1 87 ? -5.014 1.348 17.108 1.00 90.06 87 GLN A C 1
ATOM 725 O O . GLN A 1 87 ? -5.609 1.345 18.181 1.00 90.06 87 GLN A O 1
ATOM 730 N N . GLN A 1 88 ? -5.500 1.971 16.031 1.00 92.31 88 GLN A N 1
ATOM 731 C CA . GLN A 1 88 ? -6.784 2.681 16.003 1.00 92.31 88 GLN A CA 1
ATOM 732 C C . GLN A 1 88 ? -7.948 1.803 15.529 1.00 92.31 88 GLN A C 1
ATOM 734 O O . GLN A 1 88 ? -9.087 2.264 15.543 1.00 92.31 88 GLN A O 1
ATOM 739 N N . TYR A 1 89 ? -7.672 0.569 15.103 1.00 91.38 89 TYR A N 1
ATOM 740 C CA . TYR A 1 89 ? -8.655 -0.340 14.520 1.00 91.38 89 TYR A CA 1
ATOM 741 C C . TYR A 1 89 ? -8.509 -1.740 15.109 1.00 91.38 89 TYR A C 1
ATOM 743 O O . TYR A 1 89 ? -7.418 -2.140 15.524 1.00 91.38 89 TYR A O 1
ATOM 751 N N . HIS A 1 90 ? -9.600 -2.504 15.134 1.00 89.19 90 HIS A N 1
ATOM 752 C CA . HIS A 1 90 ? -9.515 -3.917 15.476 1.00 89.19 90 HIS A CA 1
ATOM 753 C C . HIS A 1 90 ? -8.941 -4.706 14.295 1.00 89.19 90 HIS A C 1
ATOM 755 O O . HIS A 1 90 ? -9.038 -4.296 13.139 1.00 89.19 90 HIS A O 1
ATOM 761 N N . LEU A 1 91 ? -8.351 -5.873 14.571 1.00 87.50 91 LEU A N 1
ATOM 762 C CA . LEU A 1 91 ? -7.738 -6.706 13.532 1.00 87.50 91 LEU A CA 1
ATOM 763 C C . LEU A 1 91 ? -8.723 -7.066 12.407 1.00 87.50 91 LEU A C 1
ATOM 765 O O . LEU A 1 91 ? -8.355 -7.024 11.235 1.00 87.50 91 LEU A O 1
ATOM 769 N N . GLY A 1 92 ? -9.980 -7.355 12.756 1.00 87.94 92 GLY A N 1
ATOM 770 C CA . GLY A 1 92 ? -11.029 -7.626 11.771 1.00 87.94 92 GLY A CA 1
ATOM 771 C C . GLY A 1 92 ? -11.255 -6.456 10.810 1.00 87.94 92 GLY A C 1
ATOM 772 O O . GLY A 1 92 ? -11.420 -6.677 9.616 1.00 87.94 92 GLY A O 1
ATOM 773 N N . ASP A 1 93 ? -11.159 -5.215 11.293 1.00 89.19 93 ASP A N 1
ATOM 774 C CA . ASP A 1 93 ? -11.317 -4.021 10.458 1.00 89.19 93 ASP A CA 1
ATOM 775 C C . ASP A 1 93 ? -10.110 -3.823 9.528 1.00 89.19 93 ASP A C 1
ATOM 777 O O . ASP A 1 93 ? -10.258 -3.406 8.375 1.00 89.19 93 ASP A O 1
ATOM 781 N N . LEU A 1 94 ? -8.898 -4.113 10.016 1.00 88.88 94 LEU A N 1
ATOM 782 C CA . LEU A 1 94 ? -7.657 -3.975 9.245 1.00 88.88 94 LEU A CA 1
ATOM 783 C C . LEU A 1 94 ? -7.620 -4.935 8.050 1.00 88.88 94 LEU A C 1
ATOM 785 O O . LEU A 1 94 ? -7.164 -4.551 6.972 1.00 88.88 94 LEU A O 1
ATOM 789 N N . VAL A 1 95 ? -8.116 -6.160 8.235 1.00 87.69 95 VAL A N 1
ATOM 790 C CA . VAL A 1 95 ? -8.151 -7.188 7.184 1.00 87.69 95 VAL A CA 1
ATOM 791 C C . VAL A 1 95 ? -9.417 -7.088 6.322 1.00 87.69 95 VAL A C 1
ATOM 793 O O . VAL A 1 95 ? -9.367 -7.350 5.119 1.00 87.69 95 VAL A O 1
A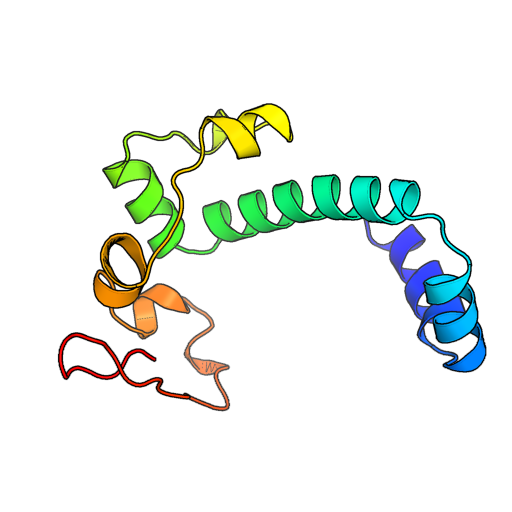TOM 796 N N . GLY A 1 96 ? -10.543 -6.674 6.908 1.00 85.62 96 GLY A N 1
ATOM 797 C CA . GLY A 1 96 ? -11.837 -6.567 6.236 1.00 85.62 96 GLY A CA 1
ATOM 798 C C . GLY A 1 96 ? -12.443 -7.929 5.891 1.00 85.62 96 GLY A C 1
ATOM 799 O O . GLY A 1 96 ? -12.232 -8.920 6.590 1.00 85.62 96 GLY A O 1
ATOM 800 N N . ASP A 1 97 ? -13.173 -7.991 4.776 1.00 85.19 97 ASP A N 1
ATOM 801 C CA . ASP A 1 97 ? -13.957 -9.167 4.354 1.00 85.19 97 ASP A CA 1
ATOM 802 C C . ASP A 1 97 ? -13.127 -10.453 4.195 1.00 85.19 97 ASP A C 1
ATOM 804 O O . ASP A 1 97 ? -13.656 -11.562 4.246 1.00 85.19 97 ASP A O 1
ATOM 808 N N . ARG A 1 98 ? -11.807 -10.316 4.039 1.00 84.19 98 ARG A N 1
ATOM 809 C CA . ARG A 1 98 ? -10.869 -11.433 3.876 1.00 84.19 98 ARG A CA 1
ATOM 810 C C . ARG A 1 98 ? -10.371 -12.010 5.198 1.00 84.19 98 ARG A C 1
ATOM 812 O O . ARG A 1 98 ? -9.513 -12.885 5.185 1.00 84.19 98 ARG A O 1
ATOM 819 N N . PHE A 1 99 ? -10.891 -11.557 6.340 1.00 86.44 99 PHE A N 1
ATOM 820 C CA . PHE A 1 99 ? -10.453 -12.046 7.649 1.00 86.44 99 PHE A CA 1
ATOM 821 C C . PHE A 1 99 ? -10.612 -13.569 7.799 1.00 86.44 99 PHE A C 1
ATOM 823 O O . PHE A 1 99 ? -9.761 -14.218 8.398 1.00 86.44 99 PHE A O 1
ATOM 830 N N . GLY A 1 100 ? -11.637 -14.165 7.178 1.00 87.56 100 GLY A N 1
ATOM 831 C CA . GLY A 1 100 ? -11.832 -15.622 7.164 1.00 87.56 100 GLY A CA 1
ATOM 832 C C . GLY A 1 100 ? -10.810 -16.412 6.330 1.00 87.56 100 GLY A C 1
ATOM 833 O O . GLY A 1 100 ? -10.742 -17.629 6.461 1.00 87.56 100 GLY A O 1
ATOM 834 N N . GLU A 1 101 ? -10.015 -15.743 5.489 1.00 90.06 101 GLU A N 1
ATOM 835 C CA . GLU A 1 101 ? -8.940 -16.346 4.684 1.00 90.06 101 GLU A CA 1
ATOM 836 C C . GLU A 1 101 ? -7.573 -16.283 5.389 1.00 90.06 101 GLU A C 1
ATOM 838 O O . GLU A 1 101 ? -6.562 -16.707 4.828 1.00 90.06 101 GLU A O 1
ATOM 843 N N . VAL A 1 102 ? -7.509 -15.709 6.595 1.00 87.62 102 VAL A N 1
ATOM 844 C CA . VAL A 1 102 ? -6.256 -15.548 7.339 1.00 87.62 102 VAL A CA 1
ATOM 845 C C . VAL A 1 102 ? -5.804 -16.897 7.895 1.00 87.62 102 VAL A C 1
ATOM 847 O O . VAL A 1 102 ? -6.505 -17.525 8.684 1.00 87.62 102 VAL A O 1
ATOM 850 N N . PHE A 1 103 ? -4.600 -17.321 7.508 1.00 91.38 103 PHE A N 1
ATOM 851 C CA . PHE A 1 103 ? -3.994 -18.577 7.965 1.00 91.38 103 PHE A CA 1
ATOM 852 C C . PHE A 1 103 ? -3.135 -18.422 9.225 1.00 91.38 103 PHE A C 1
ATOM 854 O O . PHE A 1 103 ? -2.971 -19.379 9.977 1.00 91.38 103 PHE A O 1
ATOM 861 N N . GLU A 1 104 ? -2.576 -17.235 9.458 1.00 91.25 104 GLU A N 1
ATOM 862 C CA . GLU A 1 104 ? -1.646 -16.963 10.553 1.00 91.25 104 GLU A CA 1
ATOM 863 C C . GLU A 1 104 ? -1.833 -15.530 11.060 1.00 91.25 104 GLU A C 1
ATOM 865 O O . GLU A 1 104 ? -2.033 -14.606 10.269 1.00 91.25 104 GLU A O 1
ATOM 870 N N . ILE A 1 105 ? -1.761 -15.351 12.382 1.00 87.94 105 ILE A N 1
ATOM 871 C CA . ILE A 1 105 ? -1.741 -14.039 13.034 1.00 87.94 105 ILE A CA 1
ATOM 872 C C . ILE A 1 105 ? -0.441 -13.942 13.828 1.00 87.94 105 ILE A C 1
ATOM 874 O O . ILE A 1 105 ? -0.211 -14.712 14.762 1.00 87.94 105 ILE A O 1
ATOM 878 N N . CYS A 1 106 ? 0.389 -12.970 13.467 1.00 86.81 106 CYS A N 1
ATOM 879 C CA . CYS A 1 106 ? 1.674 -12.712 14.103 1.00 86.81 106 CYS A CA 1
ATOM 880 C C . CYS A 1 106 ? 1.591 -11.434 14.927 1.00 86.81 106 CYS A C 1
ATOM 882 O O . CYS A 1 106 ? 1.061 -10.438 14.461 1.00 86.81 106 CYS A O 1
ATOM 884 N N . PHE A 1 107 ? 2.176 -11.429 16.123 1.00 85.94 107 PHE A N 1
ATOM 885 C CA . PHE A 1 107 ? 2.219 -10.232 16.960 1.00 85.94 107 PHE A CA 1
ATOM 886 C C . PHE A 1 107 ? 3.648 -9.723 17.112 1.00 85.94 107 PHE A C 1
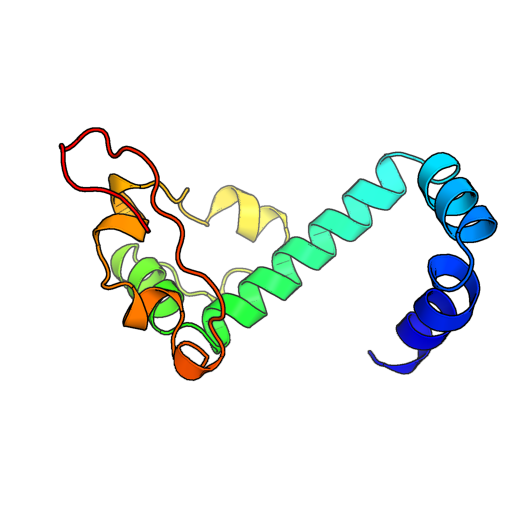ATOM 888 O O . PHE A 1 107 ? 4.582 -10.491 17.337 1.00 85.94 107 PHE A O 1
ATOM 895 N N . SER A 1 108 ? 3.810 -8.403 17.050 1.00 82.62 108 SER A N 1
ATOM 896 C CA . SER A 1 108 ? 5.057 -7.725 17.407 1.00 82.62 108 SER A CA 1
ATOM 897 C C . SER A 1 108 ? 4.954 -7.075 18.785 1.00 82.62 108 SER A C 1
ATOM 899 O O . SER A 1 108 ? 3.872 -6.658 19.217 1.00 82.62 108 SER A O 1
ATOM 901 N N . SER A 1 109 ? 6.091 -6.937 19.474 1.00 77.50 109 SER A N 1
ATOM 902 C CA . SER A 1 109 ? 6.165 -6.147 20.701 1.00 77.50 109 SER A CA 1
ATOM 903 C C . SER A 1 109 ? 5.767 -4.694 20.402 1.00 77.50 109 SER A C 1
ATOM 905 O O . SER A 1 109 ? 6.358 -3.992 19.573 1.00 77.50 109 SER A O 1
ATOM 907 N N . GLY A 1 110 ? 4.686 -4.253 21.043 1.00 68.62 110 GLY A N 1
ATOM 908 C CA . GLY A 1 110 ? 4.249 -2.864 21.024 1.00 68.62 110 GLY A CA 1
ATOM 909 C C . GLY A 1 110 ? 5.009 -2.046 22.065 1.00 68.62 110 GLY A C 1
ATOM 910 O O . GLY A 1 110 ? 5.356 -2.550 23.129 1.00 68.62 110 GLY A O 1
ATOM 911 N N . SER A 1 111 ? 5.226 -0.758 21.796 1.00 61.09 111 SER A N 1
ATOM 912 C CA . SER A 1 111 ? 5.832 0.168 22.768 1.00 61.09 111 SER A CA 1
ATOM 913 C C . SER A 1 111 ? 4.898 0.521 23.935 1.00 61.09 111 SER A C 1
ATOM 915 O O . SER A 1 111 ? 5.315 1.194 24.869 1.00 61.09 111 SER A O 1
ATOM 917 N N . THR A 1 112 ? 3.631 0.105 23.875 1.00 70.88 112 THR A N 1
ATOM 918 C CA . THR A 1 112 ? 2.578 0.404 24.859 1.00 70.88 112 THR A CA 1
ATOM 919 C C . THR A 1 112 ? 2.301 -0.757 25.819 1.00 70.88 112 THR A C 1
ATOM 921 O O . THR A 1 112 ? 1.378 -0.667 26.621 1.00 70.88 112 THR A O 1
ATOM 924 N N . GLY A 1 113 ? 3.037 -1.870 25.712 1.00 69.75 113 GLY A N 1
ATOM 925 C CA . GLY A 1 113 ? 2.7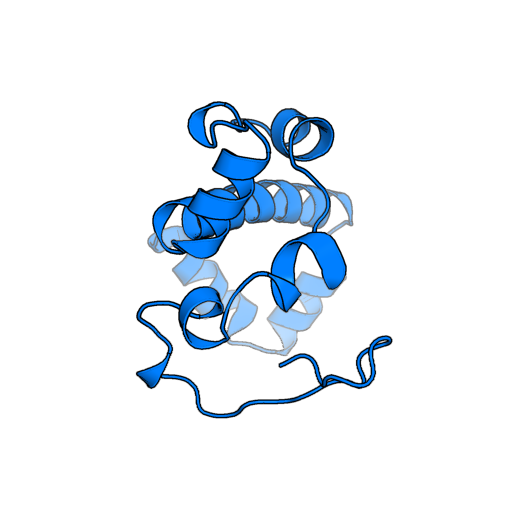39 -3.112 26.439 1.00 69.75 113 GLY A CA 1
ATOM 926 C C . GLY A 1 113 ? 1.569 -3.918 25.856 1.00 69.75 113 GLY A C 1
ATOM 927 O O . GLY A 1 113 ? 1.352 -5.053 26.264 1.00 69.75 113 GLY A O 1
ATOM 928 N N . VAL A 1 114 ? 0.860 -3.371 24.862 1.00 72.56 114 VAL A N 1
ATOM 929 C CA . VAL A 1 114 ? -0.168 -4.077 24.087 1.00 72.56 114 VAL A CA 1
ATOM 930 C C . VAL A 1 114 ? 0.465 -4.569 22.778 1.00 72.56 114 VAL A C 1
ATOM 932 O O . VAL A 1 114 ? 0.970 -3.737 22.013 1.00 72.56 114 VAL A O 1
ATOM 935 N N . PRO A 1 115 ? 0.488 -5.890 22.513 1.00 74.75 115 PRO A N 1
ATOM 936 C CA . PRO A 1 115 ? 1.003 -6.437 21.263 1.00 74.75 115 PRO A CA 1
ATOM 937 C C . PRO A 1 115 ? 0.238 -5.899 20.054 1.00 74.75 115 PRO A C 1
ATOM 939 O O . PRO A 1 115 ? -0.968 -5.670 20.121 1.00 74.75 115 PRO A O 1
ATOM 942 N N . VAL A 1 116 ? 0.948 -5.702 18.946 1.00 80.25 116 VAL A N 1
ATOM 943 C CA . VAL A 1 116 ? 0.352 -5.241 17.687 1.00 80.25 116 VAL A CA 1
ATOM 944 C C . VAL A 1 116 ? 0.286 -6.429 16.723 1.00 80.25 116 VAL A C 1
ATOM 946 O O . VAL A 1 116 ? 1.353 -7.017 16.507 1.00 80.25 116 VAL A O 1
ATOM 949 N N . PRO A 1 117 ? -0.910 -6.793 16.218 1.00 72.56 117 PRO A N 1
ATOM 950 C CA . PRO A 1 117 ? -1.091 -7.874 15.247 1.00 72.56 117 PRO A CA 1
ATOM 951 C C . PRO A 1 117 ? -0.583 -7.506 13.844 1.00 72.56 117 PRO A C 1
ATOM 953 O O . PRO A 1 117 ? -0.220 -6.323 13.627 1.00 72.56 117 PRO A O 1
#

Foldseek 3Di:
DPPVVCCCCVPQVVDVVSVVCVVVVDDPVVVVVVVQVVLLVVLVVCCVQQPQSVVLCVVVVHDSVQQDGSCCVVPPDDDDDCPSGQVVDDPCRRCDPCPVVDPDDDWDDDPVNDTGD

Sequence (117 aa):
MHKISAIFQNFIISNPKRAIWFMKSMPASFWEKQNKKLALEVFKEATQNSPTYKDFLKKQNIDPQTIKTIEDFQQKLPITSKKNFIQQYHLGDLVGDRFGEVFEICFSSGSTGVPVP

pLDDT: mean 88.89, std 10.96, range [46.0, 97.88]